Protein AF-A0A8S3J400-F1 (afdb_monomer_lite)

pLDDT: mean 94.41, std 6.51, range [62.72, 98.88]

Foldseek 3Di:
DLVVQLVVLQCQLLVNVVVFPWWWAAPVRDIDRDDLVCQQCLRTHTPRHLDSRHVVVLVVLLVVLVVCVVVVPDAAAEDAQQQLNSSLLSNLSSCVSVVNPRYAYEYEYQLAWDDADPDPVDDRVTNPPPSRRHHPVSSLVVSVVSVRDDPRYYYQHDHCVVRPDD

InterPro domains:
  IPR008884 Macrocin-O-methyltransferase [PF05711] (18-165)
  IPR008884 Macrocin-O-methyltransferase [PTHR40036] (42-165)
  IPR029063 S-adenosyl-L-methionine-dependent methyltransferase superfamily [G3DSA:3.40.50.150] (2-166)

Secondary structure (DSSP, 8-state):
-HHHHHHHHHHHHTT-TTTTT-EEE-TT---EEPPHHHHHHT-SEESS-S-SSHHHHHHHHHHHHHHHHHTT----EEEE--TT-HHHHHHHHHHHHTT--S--EEEEE-SS-PPPP-STTS--TTTT-GGG---HHHHHHHHHHTT--STTEEEEES-HHHHS--

Organism: NCBI:txid392030

Radius of gyration: 16.23 Å; chains: 1; bounding box: 42×33×50 Å

Structure (mmCIF, N/CA/C/O backbone):
data_AF-A0A8S3J400-F1
#
_entry.id   AF-A0A8S3J400-F1
#
loop_
_atom_site.group_PDB
_atom_site.id
_atom_site.type_symbol
_atom_site.label_atom_id
_atom_site.label_alt_id
_atom_site.label_comp_id
_atom_site.label_asym_id
_atom_site.label_entity_id
_atom_site.label_seq_id
_atom_site.pdbx_PDB_ins_code
_atom_site.Cartn_x
_atom_site.Cartn_y
_atom_site.Cartn_z
_atom_site.occupancy
_atom_site.B_iso_or_equiv
_atom_site.auth_seq_id
_atom_site.auth_comp_id
_atom_site.auth_asym_id
_atom_site.auth_atom_id
_atom_site.pdbx_PDB_model_num
ATOM 1 N N . MET A 1 1 ? -3.519 12.296 19.846 1.00 71.00 1 MET A N 1
ATOM 2 C CA . MET A 1 1 ? -2.822 10.992 19.742 1.00 71.00 1 MET A CA 1
ATOM 3 C C . MET A 1 1 ? -3.040 10.331 18.377 1.00 71.00 1 MET A C 1
ATOM 5 O O . MET A 1 1 ? -2.058 10.128 17.679 1.00 71.00 1 MET A O 1
ATOM 9 N N . VAL A 1 2 ? -4.290 10.107 17.935 1.00 88.94 2 VAL A N 1
ATOM 10 C CA . VAL A 1 2 ? -4.619 9.522 16.609 1.00 88.94 2 VAL A CA 1
ATOM 11 C C . VAL A 1 2 ? -3.960 10.250 15.431 1.00 88.94 2 VAL A C 1
ATOM 13 O O . VAL A 1 2 ? -3.358 9.609 14.576 1.00 88.94 2 VAL A O 1
ATOM 16 N N . ARG A 1 3 ? -4.025 11.588 15.395 1.00 93.81 3 ARG A N 1
ATOM 17 C CA . ARG A 1 3 ? -3.448 12.357 14.283 1.00 93.81 3 ARG A CA 1
ATOM 18 C C . ARG A 1 3 ? -1.932 12.171 14.156 1.00 93.81 3 ARG A C 1
ATOM 20 O O . ARG A 1 3 ? -1.453 11.892 13.067 1.00 93.81 3 ARG A O 1
ATOM 27 N N . ALA A 1 4 ? -1.211 12.250 15.276 1.00 95.06 4 ALA A N 1
ATOM 28 C CA . ALA A 1 4 ? 0.238 12.065 15.307 1.00 95.06 4 ALA A CA 1
ATOM 29 C C . ALA A 1 4 ? 0.650 10.659 14.837 1.00 95.06 4 ALA A C 1
ATOM 31 O O . ALA A 1 4 ? 1.594 10.531 14.066 1.00 95.06 4 ALA A O 1
ATOM 32 N N . TYR A 1 5 ? -0.090 9.619 15.241 1.00 97.12 5 TYR A N 1
ATOM 33 C CA . TYR A 1 5 ? 0.135 8.254 14.757 1.00 97.12 5 TYR A CA 1
ATOM 34 C C . TYR A 1 5 ? 0.012 8.159 13.229 1.00 97.12 5 TYR A C 1
ATOM 36 O O . TYR A 1 5 ? 0.925 7.665 12.570 1.00 97.12 5 TYR A O 1
ATOM 44 N N . LEU A 1 6 ? -1.081 8.678 12.658 1.00 97.88 6 LEU A N 1
ATOM 45 C CA . LEU A 1 6 ? -1.301 8.631 11.210 1.00 97.88 6 LEU A CA 1
ATOM 46 C C . LEU A 1 6 ? -0.289 9.485 10.440 1.00 97.88 6 LEU A C 1
ATOM 48 O O . LEU A 1 6 ? 0.179 9.062 9.388 1.00 97.88 6 LEU A O 1
ATOM 52 N N . ASP A 1 7 ? 0.105 10.644 10.969 1.00 96.69 7 ASP A N 1
ATOM 53 C CA . ASP A 1 7 ? 1.149 11.469 10.359 1.00 96.69 7 ASP A CA 1
ATOM 54 C C . ASP A 1 7 ? 2.498 10.727 10.307 1.00 96.69 7 ASP A C 1
ATOM 56 O O . ASP A 1 7 ? 3.142 10.716 9.258 1.00 96.69 7 ASP A O 1
ATOM 60 N N . VAL A 1 8 ? 2.892 10.040 11.387 1.00 96.69 8 VAL A N 1
ATOM 61 C CA . VAL A 1 8 ? 4.132 9.242 11.428 1.00 96.69 8 VAL A CA 1
ATOM 62 C C . VAL A 1 8 ? 4.068 8.051 10.475 1.00 96.69 8 VAL A C 1
ATOM 64 O O . VAL A 1 8 ? 5.027 7.816 9.739 1.00 96.69 8 VAL A O 1
ATOM 67 N N . VAL A 1 9 ? 2.956 7.307 10.445 1.00 97.88 9 VAL A N 1
ATOM 68 C CA . VAL A 1 9 ? 2.803 6.174 9.516 1.00 97.88 9 VAL A CA 1
ATOM 69 C C . VAL A 1 9 ? 2.881 6.672 8.075 1.00 97.88 9 VAL A C 1
ATOM 71 O O . VAL A 1 9 ? 3.667 6.130 7.303 1.00 97.88 9 VAL A O 1
ATOM 74 N N . ARG A 1 10 ? 2.140 7.734 7.724 1.00 97.56 10 ARG A N 1
ATOM 75 C CA . ARG A 1 10 ? 2.147 8.338 6.382 1.00 97.56 10 ARG A CA 1
ATOM 76 C C . ARG A 1 10 ? 3.557 8.736 5.952 1.00 97.56 10 ARG A C 1
ATOM 78 O O . ARG A 1 10 ? 3.978 8.413 4.844 1.00 97.56 10 ARG A O 1
ATOM 85 N N . ASP A 1 11 ? 4.276 9.457 6.806 1.00 95.88 11 ASP A N 1
ATOM 86 C CA . ASP A 1 11 ? 5.624 9.925 6.490 1.00 95.88 11 ASP A CA 1
ATOM 87 C C . ASP A 1 11 ? 6.592 8.738 6.351 1.00 95.88 11 ASP A C 1
ATOM 89 O O . ASP A 1 11 ? 7.408 8.717 5.430 1.00 95.88 11 ASP A O 1
ATOM 93 N N . THR A 1 12 ? 6.439 7.702 7.178 1.00 96.50 12 THR A N 1
ATOM 94 C CA . THR A 1 12 ? 7.284 6.500 7.127 1.00 96.50 12 THR A CA 1
ATOM 95 C C . THR A 1 12 ? 7.048 5.685 5.863 1.00 96.50 12 THR A C 1
ATOM 97 O O . THR A 1 12 ? 8.013 5.362 5.172 1.00 96.50 12 THR A O 1
ATOM 100 N N . VAL A 1 13 ? 5.793 5.397 5.495 1.00 97.44 13 VAL A N 1
ATOM 101 C CA . VAL A 1 13 ? 5.512 4.626 4.271 1.00 97.44 13 VAL A CA 1
ATOM 102 C C . VAL A 1 13 ? 5.961 5.370 3.011 1.00 97.44 13 VAL A C 1
ATOM 104 O O . VAL A 1 13 ? 6.366 4.739 2.038 1.00 97.44 13 VAL A O 1
ATOM 107 N N . CYS A 1 14 ? 5.975 6.705 3.044 1.00 95.69 14 CYS A N 1
ATOM 108 C CA . CYS A 1 14 ? 6.520 7.548 1.983 1.00 95.69 14 CYS A CA 1
ATOM 109 C C . CYS A 1 14 ? 8.052 7.672 2.004 1.00 95.69 14 CYS A C 1
ATOM 111 O O . CYS A 1 14 ? 8.580 8.397 1.169 1.00 95.69 14 CYS A O 1
ATOM 113 N N . GLY A 1 15 ? 8.783 7.067 2.946 1.00 93.31 15 GLY A N 1
ATOM 114 C CA . GLY A 1 15 ? 10.236 7.265 3.077 1.00 93.31 15 GLY A CA 1
ATOM 115 C C . GLY A 1 15 ? 10.633 8.702 3.456 1.00 93.31 15 GLY A C 1
ATOM 116 O O . GLY A 1 15 ? 11.749 9.136 3.189 1.00 93.31 15 GLY A O 1
ATOM 117 N N . LEU A 1 16 ? 9.715 9.467 4.053 1.00 91.50 16 LEU A N 1
ATOM 118 C CA . LEU A 1 16 ? 9.923 10.847 4.502 1.00 91.50 16 LEU A CA 1
ATOM 119 C C . LEU A 1 16 ? 10.370 10.935 5.963 1.00 91.50 16 LEU A C 1
ATOM 121 O O . LEU A 1 16 ? 10.612 12.034 6.441 1.00 91.50 16 LEU A O 1
ATOM 125 N N . THR A 1 17 ? 10.491 9.833 6.700 1.00 85.62 17 THR A N 1
ATOM 126 C CA . THR A 1 17 ? 11.010 9.885 8.081 1.00 85.62 17 THR A CA 1
ATOM 127 C C . THR A 1 17 ? 12.516 10.168 8.096 1.00 85.62 17 THR A C 1
ATOM 129 O O . THR A 1 17 ? 13.003 10.893 8.956 1.00 85.62 17 THR A O 1
ATOM 132 N N . LEU A 1 18 ? 13.247 9.694 7.081 1.00 72.94 18 LEU A N 1
ATOM 133 C CA . LEU A 1 18 ? 14.695 9.873 6.926 1.00 72.94 18 LEU A CA 1
ATOM 134 C C . LEU A 1 18 ? 15.072 11.107 6.083 1.00 72.94 18 LEU A C 1
ATOM 136 O O . LEU A 1 18 ? 16.136 11.086 5.477 1.00 72.94 18 LEU A O 1
ATOM 140 N N . ARG A 1 19 ? 14.202 12.138 6.018 1.00 63.53 19 ARG A N 1
ATOM 141 C CA . ARG A 1 19 ? 14.140 13.309 5.089 1.00 63.53 19 ARG A CA 1
ATOM 142 C C . ARG A 1 19 ? 15.409 13.749 4.338 1.00 63.53 19 ARG A C 1
ATOM 144 O O . ARG A 1 19 ? 15.284 14.286 3.246 1.00 63.53 19 ARG A O 1
ATOM 151 N N . THR A 1 20 ? 16.595 13.591 4.908 1.00 62.72 20 THR A N 1
ATOM 152 C CA . THR A 1 20 ? 17.886 14.059 4.392 1.00 62.72 20 THR A CA 1
ATOM 153 C C . THR A 1 20 ? 18.735 12.997 3.681 1.00 62.72 20 THR A C 1
ATOM 155 O O . THR A 1 20 ? 19.678 13.371 2.991 1.00 62.72 20 THR A O 1
ATOM 158 N N . GLN A 1 21 ? 18.437 11.700 3.820 1.00 71.12 21 GLN A N 1
ATOM 159 C CA . GLN A 1 21 ? 19.242 10.614 3.226 1.00 71.12 21 GLN A CA 1
ATOM 160 C C . GLN A 1 21 ? 18.535 9.864 2.094 1.00 71.12 21 GLN A C 1
ATOM 162 O O . GLN A 1 21 ? 19.151 9.052 1.404 1.00 71.12 21 GLN A O 1
ATOM 167 N N . GLU A 1 22 ? 17.248 10.133 1.889 1.00 81.38 22 GLU A N 1
ATOM 168 C CA . GLU A 1 22 ? 16.470 9.409 0.897 1.00 81.38 22 GLU A CA 1
ATOM 169 C C . GLU A 1 22 ? 16.824 9.830 -0.534 1.00 81.38 22 GLU A C 1
ATOM 171 O O . GLU A 1 22 ? 17.041 11.003 -0.855 1.00 81.38 22 GLU A O 1
ATOM 176 N N . ARG A 1 23 ? 16.831 8.838 -1.420 1.00 88.56 23 ARG A N 1
ATOM 177 C CA . ARG A 1 23 ? 16.985 9.008 -2.864 1.00 88.56 23 ARG A CA 1
ATOM 178 C C . ARG A 1 23 ? 15.751 8.471 -3.578 1.00 88.56 23 ARG A C 1
ATOM 180 O O . ARG A 1 23 ? 14.973 7.715 -3.007 1.00 88.56 23 ARG A O 1
ATOM 187 N N . ALA A 1 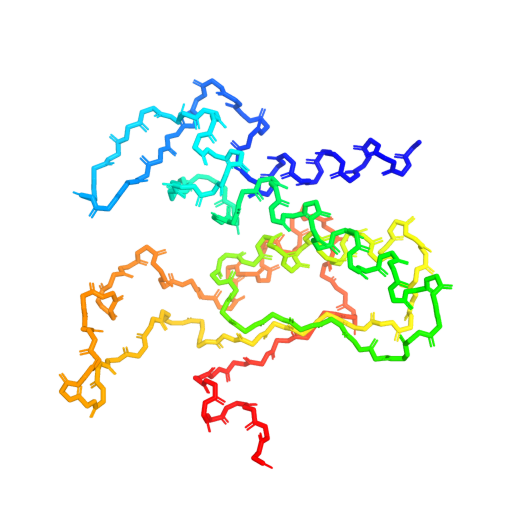24 ? 15.574 8.842 -4.837 1.00 87.56 24 ALA A N 1
ATOM 188 C CA . ALA A 1 24 ? 14.484 8.305 -5.640 1.00 87.56 24 ALA A CA 1
ATOM 189 C C . ALA A 1 24 ? 14.843 8.184 -7.114 1.00 87.56 24 ALA A C 1
ATOM 191 O O . ALA A 1 24 ? 15.633 8.978 -7.630 1.00 87.56 24 ALA A O 1
ATOM 192 N N . TYR A 1 25 ? 14.224 7.208 -7.774 1.00 90.62 25 TYR A N 1
ATOM 193 C CA . TYR A 1 25 ? 14.258 7.062 -9.225 1.00 90.62 25 TYR A CA 1
ATOM 194 C C . TYR A 1 25 ? 13.243 8.002 -9.886 1.00 90.62 25 TYR A C 1
ATOM 196 O O . TYR A 1 25 ? 12.317 8.506 -9.238 1.00 90.62 25 TYR A O 1
ATOM 204 N N . ARG A 1 26 ? 13.447 8.279 -11.173 1.00 85.00 26 ARG A N 1
ATOM 205 C CA . ARG A 1 26 ? 12.521 9.005 -12.055 1.00 85.00 26 ARG A CA 1
ATOM 206 C C . ARG A 1 26 ? 12.278 8.186 -13.319 1.00 85.00 26 ARG A C 1
ATOM 208 O O . ARG A 1 26 ? 12.841 7.106 -13.473 1.00 85.00 26 ARG A O 1
ATOM 215 N N . SER A 1 27 ? 11.460 8.714 -14.224 1.00 80.19 27 SER A N 1
ATOM 216 C CA . SER A 1 27 ? 11.129 8.072 -15.503 1.00 80.19 27 SER A CA 1
ATOM 217 C C . SER A 1 27 ? 12.347 7.736 -16.372 1.00 80.19 27 SER A C 1
ATOM 219 O O . SER A 1 27 ? 12.272 6.827 -17.188 1.00 80.19 27 SER A O 1
ATOM 221 N N . ASP A 1 28 ? 13.475 8.422 -16.181 1.00 83.25 28 ASP A N 1
ATOM 222 C CA . ASP A 1 28 ? 14.753 8.145 -16.849 1.00 83.25 28 ASP A CA 1
ATOM 223 C C . ASP A 1 28 ? 15.603 7.060 -16.159 1.00 83.25 28 ASP A C 1
ATOM 225 O O . ASP A 1 28 ? 16.755 6.838 -16.533 1.00 83.25 28 ASP A O 1
ATOM 229 N N . ASN A 1 29 ? 15.055 6.398 -15.136 1.00 80.62 29 ASN A N 1
ATOM 230 C CA . ASN A 1 29 ? 15.698 5.362 -14.333 1.00 80.62 29 ASN A CA 1
ATOM 231 C C . ASN A 1 29 ? 16.989 5.813 -13.613 1.00 80.62 29 ASN A C 1
ATOM 233 O O . ASN A 1 29 ? 17.791 4.983 -13.182 1.00 80.62 29 ASN A O 1
ATOM 237 N N . GLN A 1 30 ? 17.205 7.123 -13.439 1.00 86.19 30 GLN A N 1
ATOM 238 C CA . GLN A 1 30 ? 18.345 7.648 -12.687 1.00 86.19 30 GLN A CA 1
ATOM 239 C C . GLN A 1 30 ? 17.967 7.956 -11.239 1.00 86.19 30 GLN A C 1
ATOM 241 O O . GLN A 1 30 ? 16.950 8.590 -10.951 1.00 86.19 30 GLN A O 1
ATOM 246 N N . SER A 1 31 ? 18.825 7.540 -10.305 1.00 89.19 31 SER A N 1
ATOM 247 C CA . SER A 1 31 ? 18.673 7.873 -8.889 1.00 89.19 31 SER A CA 1
ATOM 248 C C . SER A 1 31 ? 19.195 9.280 -8.609 1.00 89.19 31 SER A C 1
ATOM 250 O O . SER A 1 31 ? 20.352 9.585 -8.907 1.00 89.19 31 SER A O 1
ATOM 252 N N . ARG A 1 32 ? 18.390 10.113 -7.950 1.00 89.69 32 ARG A N 1
ATOM 253 C CA . ARG A 1 32 ? 18.751 11.472 -7.508 1.00 89.69 32 ARG A CA 1
ATOM 254 C C . ARG A 1 32 ? 18.369 11.677 -6.037 1.00 89.69 32 ARG A C 1
ATOM 256 O O . ARG A 1 32 ? 17.584 10.879 -5.514 1.00 89.69 32 ARG A O 1
ATOM 263 N N . PRO A 1 33 ? 18.909 12.704 -5.349 1.00 91.00 33 PRO A N 1
ATOM 264 C CA . PRO A 1 33 ? 18.373 13.122 -4.057 1.00 91.00 33 PRO A CA 1
ATOM 265 C C . PRO A 1 33 ? 16.854 13.309 -4.134 1.00 91.00 33 PRO A C 1
ATOM 267 O O . PRO A 1 33 ? 16.330 13.756 -5.156 1.00 91.00 33 PRO A O 1
ATOM 270 N N . MET A 1 34 ? 16.145 12.914 -3.080 1.00 90.94 34 MET A N 1
ATOM 271 C CA . MET A 1 34 ? 14.694 13.058 -3.028 1.00 90.94 34 MET A CA 1
ATOM 272 C C . MET A 1 34 ? 14.295 14.540 -3.031 1.00 90.94 34 MET A C 1
ATOM 274 O O . MET A 1 34 ? 14.812 15.335 -2.247 1.00 90.94 34 MET A O 1
ATOM 278 N N . ASP A 1 35 ? 13.358 14.892 -3.913 1.00 92.00 35 ASP A N 1
ATOM 279 C CA . ASP A 1 35 ? 12.680 16.184 -3.893 1.00 92.00 35 ASP A CA 1
ATOM 280 C C . ASP A 1 35 ? 11.387 16.031 -3.086 1.00 92.00 35 ASP A C 1
ATOM 282 O O . ASP A 1 35 ? 10.518 15.211 -3.401 1.00 92.00 35 ASP A O 1
ATOM 286 N N . ILE A 1 36 ? 11.257 16.828 -2.027 1.00 92.31 36 ILE A N 1
ATOM 287 C CA . ILE A 1 36 ? 10.115 16.747 -1.116 1.00 92.31 36 ILE A CA 1
ATOM 288 C C . ILE A 1 36 ? 8.787 17.085 -1.803 1.00 92.31 36 ILE A C 1
ATOM 290 O O . ILE A 1 36 ? 7.767 16.470 -1.497 1.00 92.31 36 ILE A O 1
ATOM 294 N N . ASN A 1 37 ? 8.772 18.027 -2.747 1.00 93.88 37 ASN A N 1
ATOM 295 C CA . ASN A 1 37 ? 7.558 18.411 -3.461 1.00 93.88 37 ASN A CA 1
ATOM 296 C C . ASN A 1 37 ? 7.106 17.301 -4.406 1.00 93.88 37 ASN A C 1
ATOM 298 O O . ASN A 1 37 ? 5.902 17.050 -4.521 1.00 93.88 37 ASN A O 1
ATOM 302 N N . GLU A 1 38 ? 8.049 16.628 -5.062 1.00 94.38 38 GLU A N 1
ATOM 303 C CA . GLU A 1 38 ? 7.755 15.452 -5.878 1.00 94.38 38 GLU A CA 1
ATOM 304 C C . GLU A 1 38 ? 7.251 14.301 -5.011 1.00 94.38 38 GLU A C 1
ATOM 306 O O . GLU A 1 38 ? 6.198 13.748 -5.326 1.00 94.38 38 GLU A O 1
ATOM 311 N N . ARG A 1 39 ? 7.890 14.022 -3.865 1.00 94.19 39 ARG A N 1
ATOM 312 C CA . ARG A 1 39 ? 7.442 12.974 -2.935 1.00 94.19 39 ARG A CA 1
ATOM 313 C C . ARG A 1 39 ? 6.055 13.241 -2.361 1.00 94.19 39 ARG A C 1
ATOM 315 O O . ARG A 1 39 ? 5.236 12.331 -2.250 1.00 94.19 39 ARG A O 1
ATOM 322 N N . ILE A 1 40 ? 5.743 14.493 -2.024 1.00 95.50 40 ILE A N 1
ATOM 323 C CA . ILE A 1 40 ? 4.407 14.898 -1.558 1.00 95.50 40 ILE A CA 1
ATOM 324 C C . ILE A 1 40 ? 3.342 14.612 -2.626 1.00 95.50 40 ILE A C 1
ATOM 326 O O . ILE A 1 40 ? 2.231 14.182 -2.296 1.00 95.50 40 ILE A O 1
ATOM 330 N N . LYS A 1 41 ? 3.672 14.847 -3.901 1.00 97.00 41 LYS A N 1
ATOM 331 C CA . LYS A 1 41 ? 2.784 14.614 -5.052 1.00 97.00 41 LYS A CA 1
ATOM 332 C C . LYS A 1 41 ? 2.823 13.154 -5.551 1.00 97.00 41 LYS A C 1
ATOM 334 O O . LYS A 1 41 ? 1.910 12.732 -6.259 1.00 97.00 41 LYS A O 1
ATOM 339 N N . GLY A 1 42 ? 3.832 12.379 -5.151 1.00 96.44 42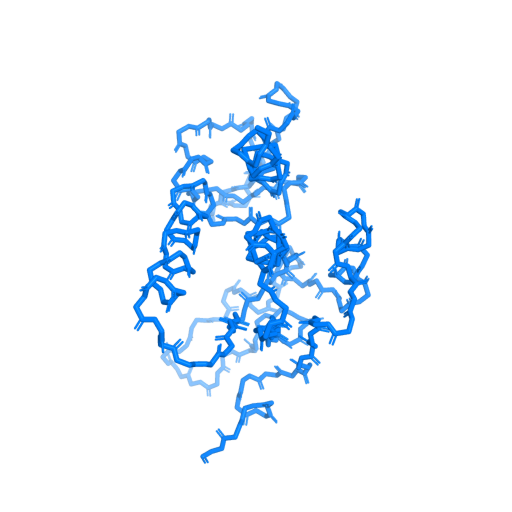 GLY A N 1
ATOM 340 C CA . GLY A 1 42 ? 4.132 11.030 -5.642 1.00 96.44 42 GLY A CA 1
ATOM 341 C C . GLY A 1 42 ? 4.533 11.026 -7.120 1.00 96.44 42 GLY A C 1
ATOM 342 O O . GLY A 1 42 ? 3.989 10.263 -7.915 1.00 96.44 42 GLY A O 1
ATOM 343 N N . LEU A 1 43 ? 5.413 11.956 -7.494 1.00 95.69 43 LEU A N 1
ATOM 344 C CA . LEU A 1 43 ? 5.977 12.082 -8.845 1.00 95.69 43 LEU A CA 1
ATOM 345 C C . LEU A 1 43 ? 7.362 11.429 -8.962 1.00 95.69 43 LEU A C 1
ATOM 347 O O . LEU A 1 43 ? 8.044 11.584 -9.971 1.00 95.69 43 LEU A O 1
ATOM 351 N N . ASP A 1 44 ? 7.779 10.708 -7.92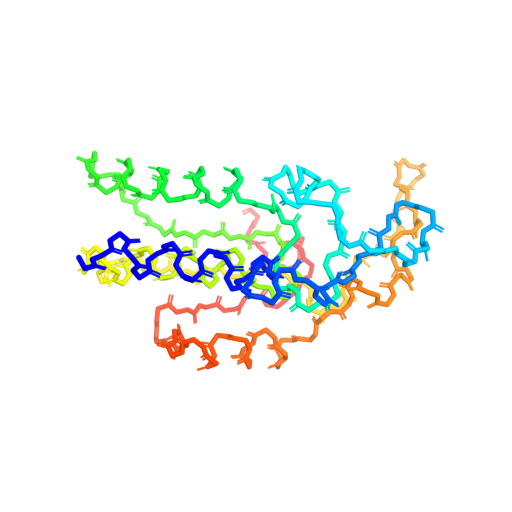6 1.00 94.31 44 ASP A N 1
ATOM 352 C CA . ASP A 1 44 ? 9.035 9.987 -7.859 1.00 94.31 44 ASP A CA 1
ATOM 353 C C . ASP A 1 44 ? 8.839 8.549 -7.375 1.00 94.31 44 ASP A C 1
ATOM 355 O O . ASP A 1 44 ? 7.769 8.162 -6.905 1.00 94.31 44 ASP A O 1
ATOM 359 N N . TRP A 1 45 ? 9.894 7.750 -7.509 1.00 94.75 45 TRP A N 1
ATOM 360 C CA . TRP A 1 45 ? 9.917 6.346 -7.115 1.00 94.75 45 TRP A CA 1
ATOM 361 C C . TRP A 1 45 ? 10.856 6.162 -5.919 1.00 94.75 45 TRP A C 1
ATOM 363 O O . TRP A 1 45 ? 12.081 6.206 -6.092 1.00 94.75 45 TRP A O 1
ATOM 373 N N . PRO A 1 46 ? 10.314 6.006 -4.696 1.00 94.25 46 PRO A N 1
ATOM 374 C CA . PRO A 1 46 ? 11.112 5.942 -3.474 1.00 94.25 46 PRO A CA 1
ATOM 375 C C . PRO A 1 46 ? 12.060 4.745 -3.451 1.00 94.25 46 PRO A C 1
ATOM 377 O O . PRO A 1 46 ? 11.694 3.640 -3.853 1.00 94.25 46 PRO A O 1
ATOM 380 N N . ILE A 1 47 ? 13.263 4.924 -2.912 1.00 91.69 47 ILE A N 1
ATOM 381 C CA . ILE A 1 47 ? 14.175 3.801 -2.691 1.00 91.69 47 ILE A CA 1
ATOM 382 C C . ILE A 1 47 ? 13.811 3.084 -1.392 1.00 91.69 47 ILE A C 1
ATOM 384 O O . ILE A 1 47 ? 13.634 1.867 -1.429 1.00 91.69 47 ILE A O 1
ATOM 388 N N . THR A 1 48 ? 13.615 3.811 -0.288 1.00 90.50 48 THR A N 1
ATOM 389 C CA . THR A 1 48 ? 13.249 3.226 1.019 1.00 90.50 48 THR A CA 1
ATOM 390 C C . THR A 1 48 ? 11.753 3.282 1.317 1.00 90.50 48 THR A C 1
ATOM 392 O O . THR A 1 48 ? 11.251 2.470 2.090 1.00 90.50 48 THR A O 1
ATOM 395 N N . GLY A 1 49 ? 11.020 4.212 0.697 1.00 94.88 49 GLY A N 1
ATOM 396 C CA . GLY A 1 49 ? 9.565 4.269 0.825 1.00 94.88 49 GLY A CA 1
ATOM 397 C C . GLY A 1 49 ? 8.898 2.993 0.303 1.00 94.88 49 GLY A C 1
ATOM 398 O O . GLY A 1 49 ? 9.318 2.417 -0.703 1.00 94.88 49 GLY A O 1
ATOM 399 N N . ILE A 1 50 ? 7.833 2.571 0.981 1.00 97.62 50 ILE A N 1
ATOM 400 C CA . ILE A 1 50 ? 7.034 1.391 0.623 1.00 97.62 50 ILE A CA 1
ATOM 401 C C . ILE A 1 50 ? 5.717 1.755 -0.081 1.00 97.62 50 ILE A C 1
ATOM 403 O O . ILE A 1 50 ? 4.899 0.891 -0.374 1.00 97.62 50 ILE A O 1
ATOM 407 N N . THR A 1 51 ? 5.498 3.035 -0.387 1.00 98.12 51 THR A N 1
ATOM 408 C CA . THR A 1 51 ? 4.493 3.482 -1.361 1.00 98.12 51 THR A CA 1
ATOM 409 C C . THR A 1 51 ? 5.016 4.642 -2.201 1.00 98.12 51 THR A C 1
ATOM 411 O O . THR A 1 51 ? 5.709 5.518 -1.689 1.00 98.12 51 THR A O 1
ATOM 414 N N . MET A 1 52 ? 4.671 4.655 -3.489 1.00 97.50 52 MET A N 1
ATOM 415 C CA . MET A 1 52 ? 5.045 5.712 -4.437 1.00 97.50 52 MET A CA 1
ATOM 416 C C . MET A 1 52 ? 3.919 6.727 -4.690 1.00 97.50 52 MET A C 1
ATOM 418 O O . MET A 1 52 ? 4.087 7.669 -5.459 1.00 97.50 52 MET A O 1
ATOM 422 N N . ILE A 1 53 ? 2.755 6.579 -4.043 1.00 98.38 53 ILE A N 1
ATOM 423 C CA . ILE A 1 53 ? 1.605 7.461 -4.315 1.00 98.38 53 ILE A CA 1
ATOM 424 C C . ILE A 1 53 ? 1.752 8.858 -3.680 1.00 98.38 53 ILE A C 1
ATOM 426 O O . ILE A 1 53 ? 1.025 9.796 -4.012 1.00 98.38 53 ILE A O 1
ATOM 430 N N . GLY A 1 54 ? 2.708 9.024 -2.769 1.00 97.81 54 GLY A N 1
ATOM 431 C CA . GLY A 1 54 ? 2.962 10.287 -2.088 1.00 97.81 54 GLY A CA 1
ATOM 432 C C . GLY A 1 54 ? 1.891 10.686 -1.069 1.00 97.81 54 GLY A C 1
ATOM 433 O O . GLY A 1 54 ? 0.810 10.101 -0.960 1.00 97.81 54 GLY A O 1
ATOM 434 N N . GLN A 1 55 ? 2.192 11.727 -0.292 1.00 97.44 55 GLN A N 1
ATOM 435 C CA . GLN A 1 55 ? 1.356 12.130 0.843 1.00 97.44 55 GLN A CA 1
ATOM 436 C C . GLN A 1 55 ? -0.051 12.583 0.436 1.00 97.44 55 GLN A C 1
ATOM 438 O O . GLN A 1 55 ? -1.005 12.282 1.151 1.00 97.44 55 GLN A O 1
ATOM 443 N N . ARG A 1 56 ? -0.209 13.289 -0.693 1.00 98.25 56 ARG A N 1
ATOM 444 C CA . ARG A 1 56 ? -1.525 13.803 -1.121 1.00 98.25 56 ARG A CA 1
ATOM 445 C C . ARG A 1 56 ? -2.533 12.679 -1.360 1.00 98.25 56 ARG A C 1
ATOM 447 O O . ARG A 1 56 ? -3.677 12.793 -0.927 1.00 98.25 56 ARG A O 1
ATOM 454 N N . ARG A 1 57 ? -2.107 11.589 -2.006 1.00 98.75 57 ARG A N 1
ATOM 455 C CA . ARG A 1 57 ? -2.976 10.432 -2.266 1.00 98.75 57 ARG A CA 1
ATOM 456 C C . ARG A 1 57 ? -3.215 9.599 -1.003 1.00 98.75 57 ARG A C 1
ATOM 458 O O . ARG A 1 57 ? -4.329 9.133 -0.808 1.00 98.75 57 ARG A O 1
ATOM 465 N N . LEU A 1 58 ? -2.253 9.518 -0.079 1.00 98.75 58 LEU A N 1
ATOM 466 C CA . LEU A 1 58 ? -2.504 8.925 1.244 1.00 98.75 58 LEU A CA 1
ATOM 467 C C . LEU A 1 58 ? -3.535 9.728 2.053 1.00 98.75 58 LEU A C 1
ATOM 469 O O . LEU A 1 58 ? -4.445 9.149 2.632 1.00 98.75 58 LEU A O 1
ATOM 473 N N . ILE A 1 59 ? -3.460 11.062 2.052 1.00 98.50 59 ILE A N 1
ATOM 474 C CA . ILE A 1 59 ? -4.471 11.913 2.706 1.00 98.50 59 ILE A CA 1
ATOM 475 C C . ILE A 1 59 ? -5.855 11.695 2.079 1.00 98.50 59 ILE A C 1
ATOM 477 O O . ILE A 1 59 ? -6.855 11.677 2.794 1.00 98.50 59 ILE A O 1
ATOM 481 N N . ASN A 1 60 ? -5.921 11.486 0.761 1.00 98.81 60 ASN A N 1
ATOM 482 C CA . ASN A 1 60 ? -7.168 11.125 0.093 1.00 98.81 60 ASN A CA 1
ATOM 4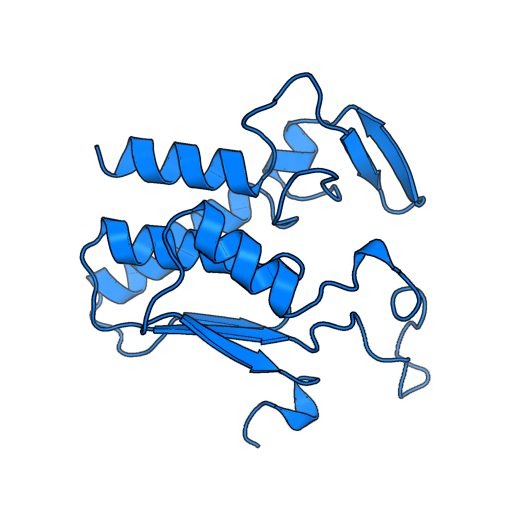83 C C . ASN A 1 60 ? -7.707 9.757 0.555 1.00 98.81 60 ASN A C 1
ATOM 485 O O . ASN A 1 60 ? -8.902 9.664 0.823 1.00 98.81 60 ASN A O 1
ATOM 489 N N . ILE A 1 61 ? -6.849 8.746 0.747 1.00 98.81 61 ILE A N 1
ATOM 490 C CA . ILE A 1 61 ? -7.235 7.455 1.349 1.00 98.81 61 ILE A CA 1
ATOM 491 C C . ILE A 1 61 ? -7.802 7.655 2.762 1.00 98.81 61 ILE A C 1
ATOM 493 O O . ILE A 1 61 ? -8.881 7.148 3.064 1.00 98.81 61 ILE A O 1
ATOM 497 N N . GLU A 1 62 ? -7.122 8.424 3.623 1.00 98.69 62 GLU A N 1
ATOM 498 C CA . GLU A 1 62 ? -7.625 8.725 4.974 1.00 98.69 62 GLU A CA 1
ATOM 499 C C . GLU A 1 62 ? -9.004 9.396 4.912 1.00 98.69 62 GLU A C 1
ATOM 501 O O . GLU A 1 62 ? -9.920 9.005 5.640 1.00 98.69 62 GLU A O 1
ATOM 506 N N . TRP A 1 63 ? -9.161 10.394 4.040 1.00 98.69 63 TRP A N 1
ATOM 507 C CA . TRP A 1 63 ? -10.426 11.097 3.853 1.00 98.69 63 TRP A CA 1
ATOM 508 C C . TRP A 1 63 ? -11.540 10.155 3.386 1.00 98.69 63 TRP A C 1
ATOM 510 O O . TRP A 1 63 ? -12.614 10.160 3.985 1.00 98.69 63 TRP A O 1
ATOM 520 N N . ALA A 1 64 ? -11.282 9.316 2.379 1.00 98.81 64 ALA A N 1
ATOM 521 C CA . ALA A 1 64 ? -12.270 8.394 1.828 1.00 98.81 64 ALA A CA 1
ATOM 522 C C . ALA A 1 64 ? -12.741 7.380 2.879 1.00 98.81 64 ALA A C 1
ATOM 524 O O . ALA A 1 64 ? -13.944 7.192 3.052 1.00 98.81 64 ALA A O 1
ATOM 525 N N . ILE A 1 65 ? -11.811 6.798 3.647 1.00 98.62 65 ILE A N 1
ATOM 526 C CA . ILE A 1 65 ? -12.132 5.865 4.740 1.00 98.62 65 ILE A CA 1
ATOM 527 C C . ILE A 1 65 ? -12.991 6.552 5.809 1.00 98.62 65 ILE A C 1
ATOM 529 O O . ILE A 1 65 ? -14.016 6.016 6.233 1.00 98.62 65 ILE A O 1
ATOM 533 N N . ARG A 1 66 ? -12.609 7.762 6.238 1.00 98.38 66 ARG A N 1
ATOM 534 C CA . ARG A 1 66 ? -13.399 8.536 7.207 1.00 98.38 66 ARG A CA 1
ATOM 535 C C . ARG A 1 66 ? -14.790 8.853 6.672 1.00 98.38 66 ARG A C 1
ATOM 537 O O . ARG A 1 66 ? -15.754 8.753 7.424 1.00 98.38 66 ARG A O 1
ATOM 544 N N . PHE A 1 67 ? -14.892 9.211 5.395 1.00 98.69 67 PHE A N 1
ATOM 545 C CA . PHE A 1 67 ? -16.154 9.539 4.748 1.00 98.69 67 PHE A CA 1
ATOM 546 C C . PHE A 1 67 ? -17.108 8.341 4.737 1.00 98.69 67 PHE A C 1
ATOM 548 O O . PHE A 1 67 ? -18.242 8.472 5.192 1.00 98.69 67 PHE A O 1
ATOM 555 N N . VAL A 1 68 ? -16.659 7.165 4.284 1.00 98.50 68 VAL A N 1
ATOM 556 C C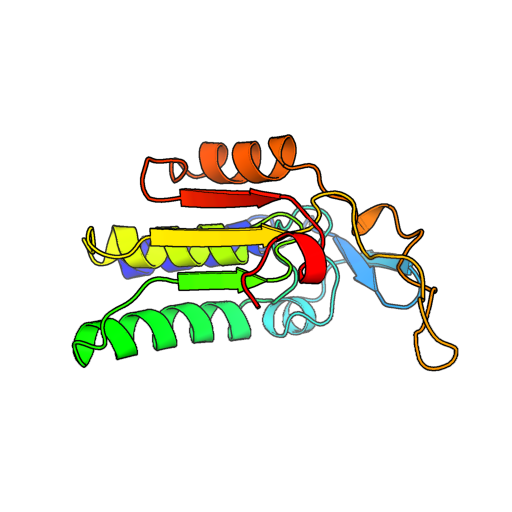A . VAL A 1 68 ? -17.522 5.970 4.228 1.00 98.50 68 VAL A CA 1
ATOM 557 C C . VAL A 1 68 ? -17.941 5.493 5.618 1.00 98.50 68 VAL A C 1
ATOM 559 O O . VAL A 1 68 ? -19.076 5.058 5.791 1.00 98.50 68 VAL A O 1
ATOM 562 N N . ILE A 1 69 ? -17.072 5.630 6.626 1.00 97.94 69 ILE A N 1
ATOM 563 C CA . ILE A 1 69 ? -17.413 5.319 8.021 1.00 97.94 69 ILE A CA 1
ATOM 564 C C . ILE A 1 69 ? -18.452 6.307 8.558 1.00 97.94 69 ILE A C 1
ATOM 566 O O . ILE A 1 69 ? -19.469 5.878 9.095 1.00 97.94 69 ILE A O 1
ATOM 570 N N . ALA A 1 70 ? -18.235 7.613 8.381 1.00 98.06 70 ALA A N 1
ATOM 571 C CA . ALA A 1 70 ? -19.144 8.646 8.879 1.00 98.06 70 ALA A CA 1
ATOM 572 C C . ALA A 1 70 ? -20.541 8.578 8.239 1.00 98.06 70 ALA A C 1
ATOM 574 O O . ALA A 1 70 ? -21.518 8.965 8.870 1.00 98.06 70 ALA A O 1
ATOM 575 N N . ASN A 1 71 ? -20.634 8.071 7.006 1.00 98.38 71 ASN A N 1
ATOM 576 C CA . ASN A 1 71 ? -21.891 7.932 6.270 1.00 98.38 71 ASN A CA 1
ATOM 577 C C . ASN A 1 71 ? -22.479 6.511 6.317 1.00 98.38 71 ASN A C 1
ATOM 579 O O . ASN A 1 71 ? -23.440 6.234 5.605 1.00 98.38 71 ASN A O 1
ATOM 583 N N . GLY A 1 72 ? -21.910 5.593 7.108 1.00 97.69 72 GLY A N 1
ATOM 584 C CA . GLY A 1 72 ? -22.437 4.230 7.243 1.00 97.69 72 GLY A CA 1
ATOM 585 C C . GLY A 1 72 ? -22.426 3.412 5.944 1.00 97.69 72 GLY A C 1
ATOM 586 O O . GLY A 1 72 ? -23.224 2.493 5.787 1.00 97.69 72 GLY A O 1
ATOM 587 N N . VAL A 1 73 ? -21.541 3.733 4.995 1.00 98.31 73 VAL A N 1
ATOM 588 C CA . VAL A 1 73 ? -21.437 3.010 3.719 1.00 98.31 73 VAL A CA 1
ATOM 589 C C . VAL A 1 73 ? -20.755 1.673 3.974 1.00 98.31 73 VAL A C 1
ATOM 591 O O . VAL A 1 73 ? -19.576 1.649 4.308 1.00 98.31 73 VAL A O 1
ATOM 594 N N . MET A 1 74 ? -21.471 0.563 3.839 1.00 98.00 74 MET A N 1
ATOM 595 C CA . MET A 1 74 ? -20.945 -0.785 4.098 1.00 98.00 74 MET A CA 1
ATOM 596 C C . MET A 1 74 ? -19.843 -1.197 3.104 1.00 98.00 74 MET A C 1
ATOM 598 O O . MET A 1 74 ? -19.793 -0.690 1.986 1.00 98.00 74 MET A O 1
ATOM 602 N N . GLY A 1 75 ? -18.978 -2.133 3.510 1.00 97.75 75 GLY A N 1
ATOM 603 C CA . GLY A 1 75 ? -17.969 -2.763 2.645 1.00 97.75 75 GLY A CA 1
ATOM 604 C C . GLY A 1 75 ? -16.522 -2.585 3.111 1.00 97.75 75 GLY A C 1
ATOM 605 O O . GLY A 1 75 ? -16.250 -1.906 4.101 1.00 97.75 75 GLY A O 1
ATOM 606 N N . ASP A 1 76 ? -15.594 -3.181 2.371 1.00 98.38 76 ASP A N 1
ATOM 607 C CA . ASP A 1 76 ? -14.167 -3.227 2.703 1.00 98.38 76 ASP A CA 1
ATOM 608 C C . ASP A 1 76 ? -13.332 -2.178 1.949 1.00 98.38 76 ASP A C 1
ATOM 610 O O . ASP A 1 76 ? -13.829 -1.454 1.085 1.00 98.38 76 ASP A O 1
ATOM 614 N N . PHE A 1 77 ? -12.039 -2.097 2.275 1.00 98.62 77 PHE A N 1
ATOM 615 C CA . PHE A 1 77 ? -11.041 -1.389 1.473 1.00 98.62 77 PHE A CA 1
ATOM 616 C C . PHE A 1 77 ? -10.319 -2.377 0.549 1.00 98.62 77 PHE A C 1
ATOM 618 O O . PHE A 1 77 ? -9.896 -3.441 0.997 1.00 98.62 77 PHE A O 1
ATOM 625 N N . ILE A 1 78 ? -10.121 -2.007 -0.717 1.00 98.56 78 ILE A N 1
ATOM 626 C CA . ILE A 1 78 ? -9.376 -2.799 -1.703 1.00 98.56 78 ILE A CA 1
ATOM 627 C C . ILE A 1 78 ? -8.365 -1.922 -2.447 1.00 98.56 78 ILE A C 1
ATOM 629 O O . ILE A 1 78 ? -8.678 -0.798 -2.840 1.00 98.56 78 ILE A O 1
ATOM 633 N N . GLU A 1 79 ? -7.163 -2.451 -2.662 1.00 98.75 79 GLU A N 1
ATOM 634 C CA . GLU A 1 79 ? -6.147 -1.874 -3.542 1.00 98.75 79 GLU A CA 1
ATOM 635 C C . GLU A 1 79 ? -5.742 -2.903 -4.606 1.00 98.75 79 GLU A C 1
ATOM 637 O O . GLU A 1 79 ? -5.316 -4.011 -4.276 1.00 98.75 79 GLU A O 1
ATOM 642 N N . CYS A 1 80 ? -5.875 -2.529 -5.881 1.00 98.19 80 CYS A N 1
ATOM 643 C CA . CYS A 1 80 ? -5.487 -3.348 -7.030 1.00 98.19 80 CYS A CA 1
ATOM 644 C C . CYS A 1 80 ? -4.200 -2.787 -7.643 1.00 98.19 80 CYS A C 1
ATOM 646 O O . CYS A 1 80 ? -4.236 -1.767 -8.332 1.00 98.19 80 CYS A O 1
ATOM 648 N N . GLY A 1 81 ? -3.073 -3.455 -7.395 1.00 98.25 81 GLY A N 1
ATOM 649 C CA . GLY A 1 81 ? -1.733 -2.946 -7.683 1.00 98.25 81 GLY A CA 1
ATOM 650 C C . GLY A 1 81 ? -1.154 -2.254 -6.453 1.00 98.25 81 GLY A C 1
ATOM 651 O O . GLY A 1 81 ? -1.329 -1.054 -6.261 1.00 98.25 81 GLY A O 1
ATOM 652 N N . VAL A 1 82 ? -0.476 -3.025 -5.607 1.00 98.50 82 VAL A N 1
ATOM 653 C CA . VAL A 1 82 ? -0.047 -2.610 -4.264 1.00 98.50 82 VAL A CA 1
ATOM 654 C C . VAL A 1 82 ? 1.444 -2.301 -4.186 1.00 98.50 82 VAL A C 1
ATOM 656 O O . VAL A 1 82 ? 1.872 -1.594 -3.270 1.00 98.50 82 VAL A O 1
ATOM 659 N N . TRP A 1 83 ? 2.253 -2.806 -5.128 1.00 98.50 83 TRP A N 1
ATOM 660 C CA . TRP A 1 83 ? 3.717 -2.701 -5.084 1.00 98.50 83 TRP A CA 1
ATOM 661 C C . TRP A 1 83 ? 4.263 -3.177 -3.721 1.00 98.50 83 TRP A C 1
ATOM 663 O O . TRP A 1 83 ? 4.024 -4.312 -3.326 1.00 98.50 83 TRP A O 1
ATOM 673 N N . ARG A 1 84 ? 4.951 -2.315 -2.960 1.00 98.69 84 ARG A N 1
ATOM 674 C CA . ARG A 1 84 ? 5.460 -2.599 -1.605 1.00 98.69 84 ARG A CA 1
ATOM 675 C C . ARG A 1 84 ? 4.391 -2.541 -0.505 1.00 98.69 84 ARG A C 1
ATOM 677 O O . ARG A 1 84 ? 4.700 -2.808 0.656 1.00 98.69 84 ARG A O 1
ATOM 684 N N . GLY A 1 85 ? 3.145 -2.217 -0.848 1.00 98.75 85 GLY A N 1
ATOM 685 C CA . GLY A 1 85 ? 1.971 -2.288 0.025 1.00 98.75 85 GLY A CA 1
ATOM 686 C C . GLY A 1 85 ? 1.765 -1.104 0.968 1.00 98.75 85 GLY A C 1
ATOM 687 O O . GLY A 1 85 ? 0.869 -1.148 1.806 1.00 98.75 85 GLY A O 1
ATOM 688 N N . GLY A 1 86 ? 2.561 -0.037 0.876 1.00 98.75 86 GLY A N 1
ATOM 689 C CA . GLY A 1 86 ? 2.536 1.065 1.843 1.00 98.75 86 GLY A CA 1
ATOM 690 C C . GLY A 1 86 ? 1.216 1.837 1.916 1.00 98.75 86 GLY A C 1
ATOM 691 O O . GLY A 1 86 ? 0.857 2.336 2.981 1.00 98.75 86 GLY A O 1
ATOM 692 N N . SER A 1 87 ? 0.468 1.921 0.817 1.00 98.88 87 SER A N 1
ATOM 693 C CA . SER A 1 87 ? -0.868 2.530 0.782 1.00 98.88 87 SER A CA 1
ATOM 694 C C . SER A 1 87 ? -1.894 1.680 1.518 1.00 98.88 87 SER A C 1
ATOM 696 O O . SER A 1 87 ? -2.619 2.205 2.362 1.00 98.88 87 SER A O 1
ATOM 698 N N . SER A 1 88 ? -1.891 0.368 1.296 1.00 98.88 88 SER A N 1
ATOM 699 C CA . SER A 1 88 ? -2.701 -0.578 2.068 1.00 98.88 88 SER A CA 1
ATOM 700 C C . SER A 1 88 ? -2.302 -0.648 3.552 1.00 98.88 88 SER A C 1
ATOM 702 O O . SER A 1 88 ? -3.178 -0.688 4.417 1.00 98.88 88 SER A O 1
ATOM 704 N N . VAL A 1 89 ? -1.004 -0.569 3.886 1.00 98.88 89 VAL A N 1
ATOM 705 C CA . VAL A 1 89 ? -0.533 -0.413 5.280 1.00 98.88 89 VAL A CA 1
ATOM 706 C C . VAL A 1 89 ? -1.147 0.839 5.904 1.00 98.88 89 VAL A C 1
ATOM 708 O O . VAL A 1 89 ? -1.670 0.794 7.020 1.00 98.88 89 VAL A O 1
ATOM 711 N N . PHE A 1 90 ? -1.128 1.960 5.180 1.00 98.88 90 PHE A N 1
ATOM 712 C CA . PHE A 1 90 ? -1.712 3.206 5.659 1.00 98.88 90 PHE A CA 1
ATOM 713 C C . PHE A 1 90 ? -3.238 3.115 5.814 1.00 98.88 90 PHE A C 1
ATOM 715 O O . PHE A 1 90 ? -3.764 3.543 6.839 1.00 98.88 90 PHE A O 1
ATOM 722 N N . ALA A 1 91 ? -3.950 2.492 4.872 1.00 98.88 91 ALA A N 1
ATOM 723 C CA . ALA A 1 91 ? -5.387 2.241 4.987 1.00 98.88 91 ALA A CA 1
ATOM 724 C C . ALA A 1 91 ? -5.722 1.415 6.243 1.00 98.88 91 ALA A C 1
ATOM 726 O O . ALA A 1 91 ? -6.586 1.803 7.037 1.00 98.88 91 ALA A O 1
ATOM 727 N N . ARG A 1 92 ? -4.972 0.331 6.497 1.00 98.81 92 ARG A N 1
ATOM 728 C CA . ARG A 1 92 ? -5.110 -0.484 7.714 1.00 98.81 92 ARG A CA 1
ATOM 729 C C . ARG A 1 92 ? -4.835 0.332 8.980 1.00 98.81 92 ARG A C 1
ATOM 731 O O . ARG A 1 92 ? -5.572 0.178 9.958 1.00 98.81 92 ARG A O 1
ATOM 738 N N . ALA A 1 93 ? -3.830 1.212 8.967 1.00 98.69 93 ALA A N 1
ATOM 739 C CA . ALA A 1 93 ? -3.516 2.115 10.077 1.00 98.69 93 ALA A CA 1
ATOM 740 C C . ALA A 1 93 ? -4.665 3.092 10.373 1.00 98.69 93 ALA A C 1
ATOM 742 O O . ALA A 1 93 ? -5.019 3.280 11.538 1.00 98.69 93 ALA A O 1
ATOM 743 N N . VAL A 1 94 ? -5.283 3.672 9.336 1.00 98.69 94 VAL A N 1
ATOM 744 C CA . VAL A 1 94 ? -6.455 4.554 9.476 1.00 98.69 94 VAL A CA 1
ATOM 745 C C . VAL A 1 94 ? -7.606 3.802 10.140 1.00 98.69 94 VAL A C 1
ATOM 747 O O . VAL A 1 94 ? -8.122 4.275 11.150 1.00 98.69 94 VAL A O 1
ATOM 750 N N . LEU A 1 95 ? -7.961 2.609 9.651 1.00 98.56 95 LEU A N 1
ATOM 751 C CA . LEU A 1 95 ? -9.025 1.790 10.247 1.00 98.56 95 LEU A CA 1
ATOM 752 C C . LEU A 1 95 ? -8.737 1.453 11.719 1.00 98.56 95 LEU A C 1
ATOM 754 O O . LEU A 1 95 ? -9.607 1.637 12.571 1.00 98.56 95 LEU A O 1
ATOM 758 N N . LYS A 1 96 ? -7.495 1.055 12.043 1.00 98.00 96 LYS A N 1
ATOM 759 C CA . LYS A 1 96 ? -7.062 0.786 13.429 1.00 98.00 96 LYS A CA 1
ATOM 760 C C . LYS A 1 96 ? -7.229 2.015 14.318 1.00 98.00 96 LYS A C 1
ATOM 762 O O . LYS A 1 96 ? -7.755 1.907 15.417 1.00 98.00 96 LYS A O 1
ATOM 767 N N . ALA A 1 97 ? -6.803 3.182 13.842 1.00 97.88 97 ALA A N 1
ATOM 768 C CA . ALA A 1 97 ? -6.844 4.420 14.613 1.00 97.88 97 ALA A CA 1
ATOM 769 C C . ALA A 1 97 ? -8.268 4.961 14.828 1.00 97.88 97 ALA A C 1
ATOM 771 O O . ALA A 1 97 ? -8.489 5.764 15.734 1.00 97.88 97 ALA A O 1
ATOM 772 N N . LEU A 1 98 ? -9.223 4.528 14.002 1.00 97.19 98 LEU A N 1
ATOM 773 C CA . LEU A 1 98 ? -10.652 4.798 14.158 1.00 97.19 98 LEU A CA 1
ATOM 774 C C . LEU A 1 98 ? -11.374 3.734 14.993 1.00 97.19 98 LEU A C 1
ATOM 776 O O . LEU A 1 98 ? -12.589 3.820 15.136 1.00 97.19 98 LEU A O 1
ATOM 780 N N . ASN A 1 99 ? -10.651 2.737 15.522 1.00 96.44 99 ASN A N 1
ATOM 781 C CA . ASN A 1 99 ? -11.219 1.550 16.162 1.00 96.44 99 ASN A CA 1
ATOM 782 C C . ASN A 1 99 ? -12.270 0.845 15.284 1.00 96.44 99 ASN A C 1
ATOM 784 O O . ASN A 1 99 ? -13.200 0.234 15.802 1.00 96.44 99 ASN A O 1
ATOM 788 N N . ASN A 1 100 ? -12.142 0.934 13.954 1.00 96.00 100 ASN A N 1
ATOM 789 C CA . ASN A 1 100 ? -13.034 0.225 13.050 1.00 96.00 100 ASN A CA 1
ATOM 790 C C . ASN A 1 100 ? -12.525 -1.208 12.861 1.00 96.00 100 ASN A C 1
ATOM 792 O O . ASN A 1 100 ? -11.438 -1.434 12.324 1.00 96.00 100 ASN A O 1
ATOM 796 N N . SER A 1 101 ? -13.318 -2.159 13.345 1.00 92.88 101 SER A N 1
ATOM 797 C CA . SER A 1 101 ? -13.044 -3.595 13.283 1.00 92.88 101 SER A CA 1
ATOM 798 C C . SER A 1 101 ? -13.826 -4.326 12.197 1.00 92.88 101 SER A C 1
ATOM 800 O O . SER A 1 101 ? -13.577 -5.513 12.002 1.00 92.88 101 SER A O 1
ATOM 802 N N . ASP A 1 102 ? -14.755 -3.640 11.533 1.00 95.12 102 ASP A N 1
ATOM 803 C CA . ASP A 1 102 ? -15.746 -4.263 10.648 1.00 95.12 102 ASP A CA 1
ATOM 804 C C . ASP A 1 102 ? -15.259 -4.374 9.204 1.00 95.12 102 ASP A C 1
ATOM 806 O O . ASP A 1 102 ? -15.784 -5.174 8.438 1.00 95.12 102 ASP A O 1
ATOM 810 N N . ARG A 1 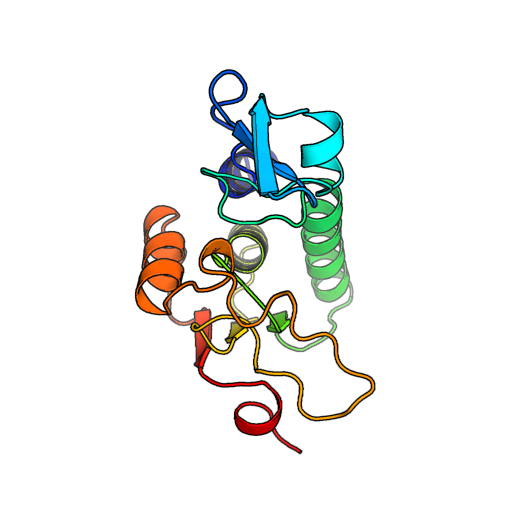103 ? -14.277 -3.550 8.824 1.00 98.12 103 ARG A N 1
ATOM 811 C CA . ARG A 1 103 ? -13.746 -3.496 7.462 1.00 98.12 103 ARG A CA 1
ATOM 812 C C . ARG A 1 103 ? -12.419 -4.214 7.363 1.00 98.12 103 ARG A C 1
ATOM 814 O O . ARG A 1 103 ? -11.510 -3.990 8.167 1.00 98.12 103 ARG A O 1
ATOM 821 N N . HIS A 1 104 ? -12.294 -5.001 6.312 1.00 98.62 104 HIS A N 1
ATOM 822 C CA . HIS A 1 104 ? -11.056 -5.645 5.920 1.00 98.62 104 HIS A CA 1
ATOM 823 C C . HIS A 1 104 ? -10.290 -4.799 4.890 1.00 98.62 104 HIS A C 1
ATOM 825 O O . HIS A 1 104 ? -10.827 -3.874 4.273 1.00 98.62 104 HIS A O 1
ATOM 831 N N . VAL A 1 105 ? -9.004 -5.108 4.728 1.00 98.81 105 VAL A N 1
ATOM 832 C CA . VAL A 1 105 ? -8.095 -4.520 3.739 1.00 98.81 105 VAL A CA 1
ATOM 833 C C . VAL A 1 105 ? -7.657 -5.625 2.787 1.00 98.81 105 VAL A C 1
ATOM 835 O O . VAL A 1 105 ? -6.956 -6.550 3.193 1.00 98.81 105 VAL A O 1
ATOM 838 N N . TRP A 1 106 ? -8.060 -5.517 1.525 1.00 98.75 106 TRP A N 1
ATOM 839 C CA . TRP A 1 106 ? -7.746 -6.468 0.465 1.00 98.75 106 TRP A CA 1
ATOM 840 C C . TRP A 1 106 ? -6.640 -5.926 -0.437 1.00 98.75 106 TRP A C 1
ATOM 842 O O . TRP A 1 106 ? -6.785 -4.875 -1.060 1.00 98.75 106 TRP A O 1
ATOM 852 N N . LEU A 1 107 ? -5.543 -6.672 -0.521 1.00 98.69 107 LEU A N 1
ATOM 853 C CA . LEU A 1 107 ? -4.414 -6.394 -1.397 1.00 98.69 107 LEU A CA 1
ATOM 854 C C . LEU A 1 107 ? -4.469 -7.334 -2.588 1.00 98.69 107 LEU A C 1
ATOM 856 O O . LEU A 1 107 ? -4.237 -8.533 -2.434 1.00 98.69 107 LEU A O 1
ATOM 860 N N . VAL A 1 108 ? -4.759 -6.799 -3.767 1.00 98.56 108 VAL A N 1
ATOM 861 C CA . VAL A 1 108 ? -4.824 -7.574 -5.004 1.00 98.56 108 VAL A CA 1
ATOM 862 C C . VAL A 1 108 ? -3.638 -7.188 -5.866 1.00 98.56 108 VAL A C 1
ATOM 864 O O . VAL A 1 108 ? -3.536 -6.053 -6.326 1.00 98.56 108 VAL A O 1
ATOM 867 N N . ASP A 1 109 ? -2.721 -8.123 -6.072 1.00 98.56 109 ASP A N 1
ATOM 868 C CA . ASP A 1 109 ? -1.516 -7.896 -6.863 1.00 98.56 109 ASP A CA 1
ATOM 869 C C . ASP A 1 109 ? -1.003 -9.220 -7.432 1.00 98.56 109 ASP A C 1
ATOM 871 O O . ASP A 1 109 ? -1.265 -10.305 -6.906 1.00 98.56 109 ASP A O 1
ATOM 875 N N . SER A 1 110 ? -0.231 -9.138 -8.509 1.00 98.00 110 SER A N 1
ATOM 876 C CA . SER A 1 110 ? 0.486 -10.293 -9.034 1.00 98.00 110 SER A CA 1
ATOM 877 C C . SER A 1 110 ? 1.592 -10.746 -8.066 1.00 98.00 110 SER A C 1
ATOM 879 O O . SER A 1 110 ? 1.938 -11.929 -8.037 1.00 98.00 110 SER A O 1
ATOM 881 N N . PHE A 1 111 ? 2.134 -9.810 -7.277 1.00 98.44 111 PHE A N 1
ATOM 882 C CA . PHE A 1 111 ? 3.343 -9.947 -6.465 1.00 98.44 111 PHE A CA 1
ATOM 883 C C . PHE A 1 111 ? 4.564 -10.405 -7.283 1.00 98.44 111 PHE A C 1
ATOM 885 O O . PHE A 1 111 ? 5.456 -11.097 -6.792 1.00 98.44 111 PHE A O 1
ATOM 892 N N . GLN A 1 112 ? 4.561 -10.059 -8.573 1.00 97.12 112 GLN A N 1
ATOM 893 C CA . GLN A 1 112 ? 5.602 -10.387 -9.551 1.00 97.12 112 GLN A CA 1
ATOM 894 C C . GLN A 1 112 ? 5.778 -9.284 -10.613 1.00 97.12 112 GLN A C 1
ATOM 896 O O . GLN A 1 112 ? 6.403 -9.514 -11.646 1.00 97.12 112 GLN A O 1
ATOM 901 N N . GLY A 1 113 ? 5.237 -8.084 -10.366 1.00 95.88 113 GLY A N 1
ATOM 902 C CA . GLY A 1 113 ? 5.272 -6.942 -11.285 1.00 95.88 113 GLY A CA 1
ATOM 903 C C . GLY A 1 113 ? 4.189 -6.975 -12.365 1.00 95.88 113 GLY A C 1
ATOM 904 O O . GLY A 1 113 ? 3.184 -7.687 -12.258 1.00 95.88 113 GLY A O 1
ATOM 905 N N . LEU A 1 114 ? 4.368 -6.162 -13.405 1.00 94.88 114 LEU A N 1
ATOM 906 C CA . LEU A 1 114 ? 3.373 -6.011 -14.466 1.00 94.88 114 LEU A CA 1
ATOM 907 C C . LEU A 1 114 ? 3.379 -7.213 -15.426 1.00 94.88 114 LEU A C 1
ATOM 909 O O . LEU A 1 114 ? 4.430 -7.816 -15.655 1.00 94.88 114 LEU A O 1
ATOM 913 N N . PRO A 1 115 ? 2.217 -7.591 -15.994 1.00 93.56 115 PRO A N 1
ATOM 914 C CA . PRO A 1 115 ? 2.173 -8.591 -17.052 1.00 93.56 115 PRO A CA 1
ATOM 915 C C . PRO A 1 115 ? 2.864 -8.061 -18.311 1.00 93.56 115 PRO A C 1
ATOM 917 O O . PRO A 1 115 ? 2.951 -6.851 -18.518 1.00 93.56 115 PRO A O 1
ATOM 920 N N . LYS A 1 116 ? 3.299 -8.975 -19.181 1.00 93.19 116 LYS A N 1
ATOM 921 C CA . LYS A 1 116 ? 3.681 -8.601 -20.545 1.00 93.19 116 LYS A CA 1
ATOM 922 C C . LYS A 1 116 ? 2.490 -8.006 -21.292 1.00 93.19 116 LYS A C 1
ATOM 924 O O . LYS A 1 116 ? 1.349 -8.416 -21.047 1.00 93.19 116 LYS A O 1
ATOM 929 N N . ALA A 1 117 ? 2.779 -7.113 -22.235 1.00 92.00 117 ALA A N 1
ATOM 930 C CA . ALA A 1 117 ? 1.802 -6.624 -23.203 1.00 92.00 117 ALA A CA 1
ATOM 931 C C . ALA A 1 117 ? 1.021 -7.797 -23.832 1.00 92.00 117 ALA A C 1
ATOM 933 O O . ALA A 1 117 ? 1.611 -8.792 -24.265 1.00 92.00 117 ALA A O 1
ATOM 934 N N . ARG A 1 118 ? -0.315 -7.706 -23.855 1.00 88.38 118 ARG A N 1
ATOM 935 C CA . ARG A 1 118 ? -1.191 -8.732 -24.451 1.00 88.38 118 ARG A CA 1
ATOM 936 C C . ARG A 1 118 ? -1.666 -8.329 -25.841 1.00 88.38 118 ARG A C 1
ATOM 938 O O . ARG A 1 118 ? -1.968 -9.195 -26.658 1.00 88.38 118 ARG A O 1
ATOM 945 N N . THR A 1 119 ? -1.749 -7.031 -26.099 1.00 89.31 119 THR A N 1
ATOM 946 C CA . THR A 1 119 ? -2.209 -6.443 -27.356 1.00 89.31 119 THR A CA 1
ATOM 947 C C . THR A 1 119 ? -1.208 -5.410 -27.864 1.00 89.31 119 THR A C 1
ATOM 949 O O . THR A 1 119 ? -0.348 -4.945 -27.123 1.00 89.31 119 THR A O 1
ATOM 952 N N . SER A 1 120 ? -1.341 -4.999 -29.126 1.00 88.12 120 SER A N 1
ATOM 953 C CA . SER A 1 120 ? -0.517 -3.931 -29.710 1.00 88.12 120 SER A CA 1
ATOM 954 C C . SER A 1 120 ? -0.772 -2.543 -29.109 1.00 88.12 120 SER A C 1
ATOM 956 O O . SER A 1 120 ? -0.027 -1.617 -29.411 1.00 88.12 120 SER A O 1
ATOM 958 N N . ASN A 1 121 ? -1.834 -2.384 -28.312 1.00 89.38 121 ASN A N 1
ATOM 959 C CA . ASN A 1 121 ? -2.148 -1.137 -27.612 1.00 89.38 121 ASN A CA 1
ATOM 960 C C . ASN A 1 121 ? -1.496 -1.066 -26.222 1.00 89.38 121 ASN A C 1
ATOM 962 O O . ASN A 1 121 ? -1.554 -0.015 -25.587 1.00 89.38 121 ASN A O 1
ATOM 966 N N . ASP A 1 122 ? -0.908 -2.168 -25.746 1.00 88.44 122 ASP A N 1
ATOM 967 C CA . ASP A 1 122 ? -0.239 -2.226 -24.452 1.00 88.44 122 ASP A CA 1
ATOM 968 C C . ASP A 1 122 ? 1.239 -1.845 -24.604 1.00 88.44 122 ASP A C 1
ATOM 970 O O . ASP A 1 122 ? 1.906 -2.257 -25.556 1.00 88.44 122 ASP A O 1
ATOM 974 N N . ASP A 1 123 ? 1.766 -1.094 -23.638 1.00 85.50 123 ASP A N 1
ATOM 975 C CA . ASP A 1 123 ? 3.203 -0.847 -23.513 1.00 85.50 123 ASP A CA 1
ATOM 976 C C . ASP A 1 123 ? 3.852 -1.958 -22.667 1.00 85.50 123 ASP A C 1
ATOM 978 O O . ASP A 1 123 ? 3.346 -2.319 -21.602 1.00 85.50 123 ASP A O 1
ATOM 982 N N . ASP A 1 124 ? 4.982 -2.494 -23.130 1.00 88.00 124 ASP A N 1
ATOM 983 C CA . ASP A 1 124 ? 5.738 -3.548 -22.444 1.00 88.00 124 ASP A CA 1
ATOM 984 C C . ASP A 1 124 ? 6.913 -3.002 -21.607 1.00 88.00 124 ASP A C 1
ATOM 986 O O . ASP A 1 124 ? 7.589 -3.761 -20.913 1.00 88.00 124 ASP A O 1
ATOM 990 N N . ASN A 1 125 ? 7.148 -1.684 -21.611 1.00 86.25 125 ASN A N 1
ATOM 991 C CA . ASN A 1 125 ? 8.305 -1.041 -20.972 1.00 86.25 125 ASN A CA 1
ATOM 992 C C . ASN A 1 125 ? 8.460 -1.336 -19.467 1.00 86.25 125 ASN A C 1
ATOM 994 O O . ASN A 1 125 ? 9.550 -1.186 -18.911 1.00 86.25 125 ASN A O 1
ATOM 998 N N . TRP A 1 126 ? 7.385 -1.723 -18.778 1.00 88.19 126 TRP A N 1
ATOM 999 C CA . TRP A 1 126 ? 7.388 -1.943 -17.328 1.00 88.19 126 TRP A CA 1
ATOM 1000 C C . TRP A 1 126 ? 7.332 -3.419 -16.920 1.00 88.19 126 TRP A C 1
ATOM 1002 O O . TRP A 1 126 ? 7.581 -3.723 -15.752 1.00 88.19 126 TRP A O 1
ATOM 1012 N N . SER A 1 127 ? 7.059 -4.349 -17.843 1.00 90.25 127 SER A N 1
ATOM 1013 C CA . SER A 1 127 ? 6.922 -5.778 -17.512 1.00 90.25 127 SER A CA 1
ATOM 1014 C C . SER A 1 127 ? 8.248 -6.409 -17.067 1.00 90.25 127 SER A C 1
ATOM 1016 O O . SER A 1 127 ? 8.283 -7.328 -16.246 1.00 90.25 127 SER A O 1
ATOM 1018 N N . THR A 1 128 ? 9.372 -5.872 -17.548 1.00 90.31 128 THR A N 1
ATOM 1019 C CA . THR A 1 128 ? 10.722 -6.326 -17.189 1.00 90.31 128 THR A CA 1
ATOM 1020 C C . THR A 1 128 ? 11.341 -5.545 -16.032 1.00 90.31 128 THR A C 1
ATOM 1022 O O . THR A 1 128 ? 12.460 -5.854 -15.623 1.00 90.31 128 THR A O 1
ATOM 1025 N N . MET A 1 129 ? 10.654 -4.533 -15.498 1.00 91.12 129 MET A N 1
ATOM 1026 C CA . MET A 1 129 ? 11.225 -3.626 -14.508 1.00 91.12 129 MET A CA 1
ATOM 1027 C C . MET A 1 129 ? 11.273 -4.264 -13.119 1.00 91.12 129 MET A C 1
ATOM 1029 O O . MET A 1 129 ? 10.259 -4.382 -12.436 1.00 91.12 129 MET A O 1
ATOM 1033 N N . GLU A 1 130 ? 12.478 -4.617 -12.672 1.00 92.88 130 GLU A N 1
ATOM 1034 C CA . GLU A 1 130 ? 12.679 -5.304 -11.391 1.00 92.88 130 GLU A CA 1
ATOM 1035 C C . GLU A 1 130 ? 12.195 -4.488 -10.186 1.00 92.88 130 GLU A C 1
ATOM 1037 O O . GLU A 1 130 ? 11.637 -5.040 -9.249 1.00 92.88 130 GLU A O 1
ATOM 1042 N N . TYR A 1 131 ? 12.305 -3.159 -10.245 1.00 93.69 131 TYR A N 1
ATOM 1043 C CA . TYR A 1 131 ? 11.820 -2.260 -9.193 1.00 93.69 131 TYR A CA 1
ATOM 1044 C C . TYR A 1 131 ? 10.317 -2.420 -8.881 1.00 93.69 131 TYR A C 1
ATOM 1046 O O . TYR A 1 131 ? 9.885 -2.170 -7.753 1.00 93.69 131 TYR A O 1
ATOM 1054 N N . LEU A 1 132 ? 9.517 -2.837 -9.870 1.00 95.56 132 LEU A N 1
ATOM 1055 C CA . LEU A 1 132 ? 8.072 -3.033 -9.733 1.00 95.56 132 LEU A CA 1
ATOM 1056 C C . LEU A 1 132 ? 7.705 -4.463 -9.307 1.00 95.56 132 LEU A C 1
ATOM 1058 O O . LEU A 1 132 ? 6.537 -4.723 -9.019 1.00 95.56 132 LEU A O 1
ATOM 1062 N N . LYS A 1 133 ? 8.674 -5.385 -9.238 1.00 96.69 133 LYS A N 1
ATOM 1063 C CA . LYS A 1 133 ? 8.462 -6.758 -8.776 1.00 96.69 133 LYS A CA 1
ATOM 1064 C C . LYS A 1 133 ? 8.716 -6.839 -7.278 1.00 96.69 133 LYS A C 1
ATOM 1066 O O . LYS A 1 133 ? 9.848 -6.763 -6.819 1.00 96.69 133 LYS A O 1
ATOM 1071 N N . VAL A 1 134 ? 7.643 -7.006 -6.517 1.00 98.25 134 VAL A N 1
ATOM 1072 C CA . VAL A 1 134 ? 7.691 -7.145 -5.059 1.00 98.25 134 VAL A CA 1
ATOM 1073 C C . VAL A 1 134 ? 6.956 -8.420 -4.688 1.00 98.25 134 VAL A C 1
ATOM 1075 O O . VAL A 1 134 ? 5.809 -8.606 -5.090 1.00 98.25 134 VAL A O 1
ATOM 1078 N N . SER A 1 135 ? 7.613 -9.294 -3.929 1.00 98.56 135 SER A N 1
ATOM 1079 C CA . SER A 1 135 ? 7.029 -10.566 -3.503 1.00 98.56 135 SER A CA 1
ATOM 1080 C C . SER A 1 135 ? 5.942 -10.374 -2.442 1.00 98.56 135 SER A C 1
ATOM 1082 O O . SER A 1 135 ? 5.925 -9.388 -1.701 1.00 98.56 135 SER A O 1
ATOM 1084 N N . LEU A 1 136 ? 5.044 -11.354 -2.319 1.00 98.75 136 LEU A N 1
ATOM 1085 C CA . LEU A 1 136 ? 4.022 -11.358 -1.272 1.00 98.75 136 LEU A CA 1
ATOM 1086 C C . LEU A 1 136 ? 4.673 -11.354 0.119 1.00 98.75 136 LEU A C 1
ATOM 1088 O O . LEU A 1 136 ? 4.210 -10.673 1.031 1.00 98.75 136 LEU A O 1
ATOM 1092 N N . GLU A 1 137 ? 5.769 -12.089 0.270 1.00 98.75 137 GLU A N 1
ATOM 1093 C CA . GLU A 1 137 ? 6.545 -12.203 1.498 1.00 98.75 137 GLU A CA 1
ATOM 1094 C C . GLU A 1 137 ? 7.122 -10.846 1.930 1.00 98.75 137 GLU A C 1
ATOM 1096 O O . GLU A 1 137 ? 7.080 -10.506 3.118 1.00 98.75 137 GLU A O 1
ATOM 1101 N N . GLU A 1 138 ? 7.608 -10.042 0.979 1.00 98.62 138 GLU A N 1
ATOM 1102 C CA . GLU A 1 138 ? 8.086 -8.682 1.238 1.00 98.62 138 GLU A CA 1
ATOM 1103 C C . GLU A 1 138 ? 6.937 -7.763 1.668 1.00 98.62 138 GLU A C 1
ATOM 1105 O O . GLU A 1 138 ? 7.047 -7.080 2.688 1.00 98.62 138 GLU A O 1
ATOM 1110 N N . VAL A 1 139 ? 5.794 -7.804 0.974 1.00 98.81 139 VAL A N 1
ATOM 1111 C CA . VAL A 1 139 ? 4.617 -7.007 1.357 1.00 98.81 139 VAL A CA 1
ATOM 1112 C C . VAL A 1 139 ? 4.134 -7.383 2.761 1.00 98.81 139 VAL A C 1
ATOM 1114 O O . VAL A 1 139 ? 3.918 -6.508 3.599 1.00 98.81 139 VAL A O 1
ATOM 1117 N N . GLN A 1 140 ? 4.029 -8.675 3.078 1.00 98.81 140 GLN A N 1
ATOM 1118 C CA . GLN A 1 140 ? 3.678 -9.125 4.427 1.00 98.81 140 GLN A CA 1
ATOM 1119 C C . GLN A 1 140 ? 4.697 -8.660 5.474 1.00 98.81 140 GLN A C 1
ATOM 1121 O O . GLN A 1 140 ? 4.313 -8.263 6.574 1.00 98.81 140 GLN A O 1
ATOM 1126 N N . THR A 1 141 ? 5.991 -8.691 5.149 1.00 98.75 141 THR A N 1
ATOM 1127 C CA . THR A 1 141 ? 7.054 -8.186 6.030 1.00 98.75 141 THR A CA 1
ATOM 1128 C C . THR A 1 141 ? 6.885 -6.696 6.297 1.00 98.75 141 THR A C 1
ATOM 1130 O O . THR A 1 141 ? 6.967 -6.279 7.453 1.00 98.75 141 THR A O 1
ATOM 1133 N N . ASN A 1 142 ? 6.532 -5.907 5.281 1.00 98.56 142 ASN A N 1
ATOM 1134 C CA . ASN A 1 142 ? 6.200 -4.499 5.462 1.00 98.56 142 ASN A CA 1
ATOM 1135 C C . ASN A 1 142 ? 5.026 -4.329 6.436 1.00 98.56 142 ASN A C 1
ATOM 1137 O O . ASN A 1 142 ? 5.162 -3.586 7.401 1.00 98.56 142 ASN A O 1
ATOM 1141 N N . PHE A 1 143 ? 3.922 -5.070 6.294 1.00 98.75 143 PHE A N 1
ATOM 1142 C CA . PHE A 1 143 ? 2.822 -5.014 7.274 1.00 98.75 143 PHE A CA 1
ATOM 1143 C C . PHE A 1 143 ? 3.253 -5.390 8.702 1.00 98.75 143 PHE A C 1
ATOM 1145 O O . PHE A 1 143 ? 2.831 -4.737 9.666 1.00 98.75 143 PHE A O 1
ATOM 1152 N N . ARG A 1 144 ? 4.101 -6.418 8.858 1.00 98.69 144 ARG A N 1
ATOM 1153 C CA . ARG A 1 144 ? 4.632 -6.844 10.167 1.00 98.69 144 ARG A CA 1
ATOM 1154 C C . ARG A 1 144 ? 5.458 -5.741 10.826 1.00 98.69 144 ARG A C 1
ATOM 1156 O O . ARG A 1 144 ? 5.264 -5.496 12.013 1.00 98.69 144 ARG A O 1
ATOM 1163 N N . SER A 1 145 ? 6.286 -5.020 10.070 1.00 97.88 145 SER A N 1
ATOM 1164 C CA . SER A 1 145 ? 7.111 -3.913 10.587 1.00 97.88 145 SER A CA 1
ATOM 1165 C C . SER A 1 145 ? 6.290 -2.775 11.205 1.00 97.88 145 SER A C 1
ATOM 1167 O O . SER A 1 145 ? 6.757 -2.097 12.119 1.00 97.88 145 SER A O 1
ATOM 1169 N N . PHE A 1 146 ? 5.043 -2.586 10.764 1.00 97.94 146 PHE A N 1
ATOM 1170 C CA . PHE A 1 146 ? 4.115 -1.611 11.349 1.00 97.94 146 PHE A CA 1
ATOM 1171 C C . PHE A 1 146 ? 3.189 -2.207 12.421 1.00 97.94 146 PHE A C 1
ATOM 1173 O O . PHE A 1 146 ? 2.378 -1.476 12.988 1.00 97.94 146 PHE A O 1
ATOM 1180 N N . HIS A 1 147 ? 3.300 -3.505 12.731 1.00 97.94 147 HIS A N 1
ATOM 1181 C CA . HIS A 1 147 ? 2.384 -4.234 13.620 1.00 97.94 147 HIS A CA 1
ATOM 1182 C C . HIS A 1 147 ? 0.916 -4.120 13.162 1.00 97.94 147 HIS A C 1
ATOM 1184 O O . HIS A 1 147 ? -0.001 -3.866 13.957 1.00 97.94 147 HIS A O 1
ATOM 1190 N N . LEU A 1 148 ? 0.719 -4.245 11.845 1.00 98.50 148 LEU A N 1
ATOM 1191 C CA . LEU A 1 148 ? -0.573 -4.121 11.164 1.00 98.50 148 LEU A CA 1
ATOM 1192 C C . LEU A 1 148 ? -0.941 -5.355 10.331 1.00 98.50 148 LEU A C 1
ATOM 1194 O O . LEU A 1 148 ? -1.965 -5.324 9.660 1.00 98.50 148 LEU A O 1
ATOM 1198 N N . LEU A 1 149 ? -0.139 -6.426 10.367 1.00 98.56 149 LEU A N 1
ATOM 1199 C CA . LEU A 1 149 ? -0.530 -7.713 9.793 1.00 98.56 149 LEU A CA 1
ATOM 1200 C C . LEU A 1 149 ? -1.417 -8.466 10.791 1.00 98.56 149 LEU A C 1
ATOM 1202 O O . LEU A 1 149 ? -0.914 -8.973 11.793 1.00 98.56 149 LEU A O 1
ATOM 1206 N N . ASP A 1 150 ? -2.716 -8.526 10.522 1.00 97.38 150 ASP A N 1
ATOM 1207 C CA . ASP A 1 150 ? -3.699 -9.250 11.328 1.00 97.38 150 ASP A CA 1
ATOM 1208 C C . ASP A 1 150 ? -4.771 -9.918 10.452 1.00 97.38 150 ASP A C 1
ATOM 1210 O O . ASP A 1 150 ? -4.680 -9.915 9.225 1.00 97.38 150 ASP A O 1
ATOM 1214 N N . ASP A 1 151 ? -5.781 -10.506 11.091 1.00 97.81 151 ASP A N 1
ATOM 1215 C CA . ASP A 1 151 ? -6.914 -11.207 10.473 1.00 97.81 151 ASP A CA 1
ATOM 1216 C C . ASP A 1 151 ? -7.796 -10.321 9.574 1.00 97.81 151 ASP A C 1
ATOM 1218 O O . ASP A 1 151 ? -8.679 -10.817 8.869 1.00 97.81 151 ASP A O 1
ATOM 1222 N N . ARG A 1 152 ? -7.554 -9.005 9.565 1.00 98.12 152 ARG A N 1
ATOM 1223 C CA . ARG A 1 152 ? -8.257 -8.044 8.710 1.00 98.12 152 ARG A CA 1
ATOM 1224 C C . ARG A 1 152 ? -7.496 -7.684 7.443 1.00 98.12 152 ARG A C 1
ATOM 1226 O O . ARG A 1 152 ? -7.996 -6.873 6.669 1.00 98.12 152 ARG A O 1
ATOM 1233 N N . VAL A 1 153 ? -6.313 -8.251 7.225 1.00 98.69 153 VAL A N 1
ATOM 1234 C CA . VAL A 1 153 ? -5.502 -8.010 6.029 1.00 98.69 153 VAL A CA 1
ATOM 1235 C C . VAL A 1 153 ? -5.475 -9.266 5.172 1.00 98.69 153 VAL A C 1
ATOM 1237 O O . VAL A 1 153 ? -4.952 -10.300 5.584 1.00 98.69 153 VAL A O 1
ATOM 1240 N N . HIS A 1 154 ? -5.994 -9.150 3.954 1.00 98.56 154 HIS A N 1
ATOM 1241 C CA . HIS A 1 154 ? -6.114 -10.256 3.010 1.00 98.56 154 HIS A CA 1
ATOM 1242 C C . HIS A 1 154 ? -5.293 -9.991 1.758 1.00 98.56 154 HIS A C 1
ATOM 1244 O O . HIS A 1 154 ? -5.255 -8.870 1.252 1.00 98.56 154 HIS A O 1
ATOM 1250 N N . PHE A 1 155 ? -4.671 -11.039 1.226 1.00 98.50 155 PHE A N 1
ATOM 1251 C CA . PHE A 1 155 ? -3.841 -10.964 0.028 1.00 98.50 155 PHE A CA 1
ATOM 1252 C C . PHE A 1 155 ? -4.433 -11.853 -1.058 1.00 98.50 155 PHE A C 1
ATOM 1254 O O . PHE A 1 155 ? -4.561 -13.063 -0.878 1.00 98.50 155 PHE A O 1
ATOM 1261 N N . CYS A 1 156 ? -4.761 -11.257 -2.197 1.00 97.94 156 CYS A N 1
ATOM 1262 C CA . CYS A 1 156 ? -5.234 -11.950 -3.381 1.00 97.94 156 CYS A CA 1
ATOM 1263 C C . CYS A 1 156 ? -4.113 -11.952 -4.425 1.00 97.94 156 CYS A C 1
ATOM 1265 O O . CYS A 1 156 ? -3.875 -10.953 -5.107 1.00 97.94 156 CYS A O 1
ATOM 1267 N N . LYS A 1 157 ? -3.377 -13.066 -4.496 1.00 97.81 157 LYS A N 1
ATOM 1268 C CA . LYS A 1 157 ? -2.235 -13.226 -5.402 1.00 97.81 157 LYS A CA 1
ATOM 1269 C C . LYS A 1 157 ? -2.698 -13.630 -6.798 1.00 97.81 157 LYS A C 1
ATOM 1271 O O . LYS A 1 157 ? -3.308 -14.681 -6.968 1.00 97.81 157 LYS A O 1
ATOM 1276 N N . GLY A 1 158 ? -2.326 -12.834 -7.793 1.00 97.06 158 GLY A N 1
ATOM 1277 C CA . GLY A 1 158 ? -2.550 -13.111 -9.208 1.00 97.06 158 GLY A CA 1
ATOM 1278 C C . GLY A 1 158 ? -2.776 -11.834 -10.009 1.00 97.06 158 GLY A C 1
ATOM 1279 O O . GLY A 1 158 ? -3.097 -10.783 -9.454 1.00 97.06 158 GLY A O 1
ATOM 1280 N N . TYR A 1 159 ? -2.619 -11.917 -11.331 1.00 96.12 159 TYR A N 1
ATOM 1281 C CA . TYR A 1 159 ? -3.060 -10.826 -12.200 1.00 96.12 159 TYR A CA 1
ATOM 1282 C C . TYR A 1 159 ? -4.570 -10.632 -12.054 1.00 96.12 159 TYR A C 1
ATOM 1284 O O . TYR A 1 159 ? -5.299 -11.600 -11.867 1.00 96.12 159 TYR A O 1
ATOM 1292 N N . PHE A 1 160 ? -5.050 -9.393 -12.176 1.00 95.38 160 PHE A N 1
ATOM 1293 C CA . PHE A 1 160 ? -6.442 -9.048 -11.851 1.00 95.38 160 PHE A CA 1
ATOM 1294 C C . PHE A 1 160 ? -7.481 -9.898 -12.592 1.00 95.38 160 PHE A C 1
ATOM 1296 O O . PHE A 1 160 ? -8.492 -10.272 -12.013 1.00 95.38 160 PHE A O 1
ATOM 1303 N N . VAL A 1 161 ? -7.207 -10.248 -13.852 1.00 92.25 161 VAL A N 1
ATOM 1304 C CA . VAL A 1 161 ? -8.075 -11.104 -14.682 1.00 92.25 161 VAL A CA 1
ATOM 1305 C C . VAL A 1 161 ? -8.223 -12.538 -14.155 1.00 92.25 161 VAL A C 1
ATOM 1307 O O . VAL A 1 161 ? -9.204 -13.207 -14.478 1.00 92.25 161 VAL A O 1
ATOM 1310 N N . ASP A 1 162 ? -7.258 -12.995 -13.359 1.00 92.00 162 ASP A N 1
ATOM 1311 C CA . ASP A 1 162 ? -7.203 -14.343 -12.794 1.00 92.00 162 ASP A CA 1
ATOM 1312 C C . ASP A 1 162 ? -7.629 -14.362 -11.314 1.00 92.00 162 ASP A C 1
ATOM 1314 O O . ASP A 1 162 ? -8.051 -15.401 -10.812 1.00 92.00 162 ASP A O 1
ATOM 1318 N N . SER A 1 163 ? -7.505 -13.230 -10.610 1.00 92.12 163 SER A N 1
ATOM 1319 C CA . SER A 1 163 ? -7.693 -13.134 -9.158 1.00 92.12 163 SER A CA 1
ATOM 1320 C C . SER A 1 163 ? -8.992 -12.447 -8.723 1.00 92.12 163 SER A C 1
ATOM 1322 O O . SER A 1 163 ? -9.441 -12.664 -7.596 1.00 92.12 163 SER A O 1
ATOM 1324 N N . LEU A 1 164 ? -9.622 -11.644 -9.587 1.00 92.94 164 LEU A N 1
ATOM 1325 C CA . LEU A 1 164 ? -10.907 -11.000 -9.303 1.00 92.94 164 LEU A CA 1
ATOM 1326 C C . LEU A 1 164 ? -12.083 -11.761 -9.944 1.00 92.94 164 LEU A C 1
ATOM 1328 O O . LEU A 1 164 ? -11.941 -12.279 -11.055 1.00 92.94 164 LEU A O 1
ATOM 1332 N N . PRO A 1 165 ? -13.258 -11.817 -9.281 1.00 87.06 165 PRO A N 1
ATOM 1333 C CA . PRO A 1 165 ? -14.478 -12.366 -9.874 1.00 87.06 165 PRO A CA 1
ATOM 1334 C C . PRO A 1 165 ? -14.889 -11.635 -11.162 1.00 87.06 165 PRO A C 1
ATOM 1336 O O . PRO A 1 165 ? -14.603 -10.448 -11.325 1.00 87.06 165 PRO A O 1
ATOM 1339 N N . ARG A 1 166 ? -15.580 -12.355 -12.055 1.00 74.19 166 ARG A N 1
ATOM 1340 C CA . ARG A 1 166 ? -16.137 -11.830 -13.313 1.00 74.19 166 ARG A CA 1
ATOM 1341 C C . ARG A 1 166 ? -17.577 -11.367 -13.159 1.00 74.19 166 ARG A C 1
ATOM 1343 O O . ARG A 1 166 ? -18.305 -12.011 -12.372 1.00 74.19 166 ARG A O 1
#

Sequence (166 aa):
MVRAYLDVVRDTVCGLTLRTQERAYRSDNQSRPMDINERIKGLDWPITGITMIGQRRLINIEWAIRFVIANGVMGDFIECGVWRGGSSVFARAVLKALNNSDRHVWLVDSFQGLPKARTSNDDDNWSTMEYLKVSLEEVQTNFRSFHLLDDRVHFCKGYFVDSLPR